Protein AF-A0A2D7DUZ9-F1 (afdb_monomer)

Secondary structure (DSSP, 8-state):
-HHHHTTTS-TT---TT-EEE-SGGGGSTTHHHHHHHHH-S-EEE--T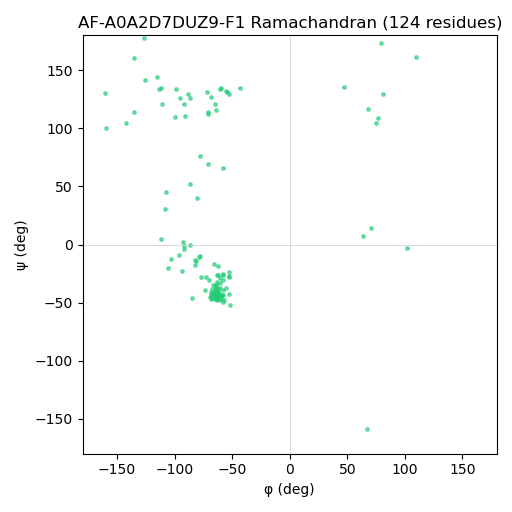TTTS-S---TTT--GGGHHHHHHHHHHHHHHHHHHHHHHHHHTT-SS--------------HHHHHHHHHHHHHHHT-

Foldseek 3Di:
DVLQVQCDPDVVRDPPVWAEDAAPVSPPPCPQVVCCVVRVTHYDYDFCCPVPPDDDDVVNRHSNCNVVSVVVVVVVVVVVVVVVVVVVVVVVPPDDDDDDDDDDDDCPDPVNVVVVVVVVVVVVSD

Solvent-accessible surface area (backbone atoms only — not comparable to full-atom values): 7822 Å² total; per-residue (Å²): 111,67,76,60,56,54,50,76,85,42,89,91,44,57,68,85,83,45,47,73,37,53,32,65,76,48,69,44,86,63,45,56,58,52,49,26,69,74,51,74,40,61,57,46,80,44,46,56,42,82,83,47,89,69,94,69,56,76,82,65,53,32,24,58,44,32,64,62,53,50,53,52,52,54,50,52,53,51,51,51,53,52,52,51,54,52,56,59,47,65,76,61,69,85,70,86,82,86,88,85,91,82,79,89,76,79,83,72,51,73,63,58,61,49,50,51,53,49,50,53,49,57,65,73,68,110

Structure (mmCIF, N/CA/C/O backbone):
data_AF-A0A2D7DUZ9-F1
#
_entry.id   AF-A0A2D7DUZ9-F1
#
loop_
_atom_site.group_PDB
_atom_site.id
_atom_site.type_symbol
_atom_site.label_atom_id
_atom_site.label_alt_id
_atom_site.label_comp_id
_atom_site.label_asym_id
_atom_site.label_entity_id
_atom_site.label_seq_id
_atom_site.pdbx_PDB_ins_code
_atom_site.Cartn_x
_atom_site.Cartn_y
_atom_site.Cartn_z
_atom_site.occupancy
_atom_site.B_iso_or_equiv
_atom_site.auth_seq_id
_atom_site.auth_comp_id
_atom_site.auth_asym_id
_atom_site.auth_atom_id
_atom_site.pdbx_PDB_model_num
ATOM 1 N N . SER A 1 1 ? 14.382 -14.910 -2.226 1.00 56.69 1 SER A N 1
ATOM 2 C CA . SER A 1 1 ? 13.499 -13.728 -2.312 1.00 56.69 1 SER A CA 1
ATOM 3 C C . SER A 1 1 ? 12.085 -14.197 -2.048 1.00 56.69 1 SER A C 1
ATOM 5 O O . SER A 1 1 ? 11.479 -14.801 -2.921 1.00 56.69 1 SER A O 1
ATOM 7 N N . GLU A 1 2 ? 11.590 -14.000 -0.832 1.00 64.06 2 GLU A N 1
ATOM 8 C CA . GLU A 1 2 ? 10.336 -14.590 -0.338 1.00 64.06 2 GLU A CA 1
ATOM 9 C C . GLU A 1 2 ? 9.115 -14.278 -1.223 1.00 64.06 2 GLU A C 1
ATOM 11 O O . GLU A 1 2 ? 8.308 -15.154 -1.521 1.00 64.06 2 GLU A O 1
ATOM 16 N N . ILE A 1 3 ? 9.066 -13.061 -1.768 1.00 64.69 3 ILE A N 1
ATOM 17 C CA . ILE A 1 3 ? 8.036 -12.598 -2.709 1.00 64.69 3 ILE A CA 1
ATOM 18 C C . ILE A 1 3 ? 8.004 -13.435 -4.004 1.00 64.69 3 ILE A C 1
ATOM 20 O O . ILE A 1 3 ? 6.931 -13.666 -4.547 1.00 64.69 3 ILE A O 1
ATOM 24 N N . LYS A 1 4 ? 9.156 -13.938 -4.477 1.00 60.69 4 LYS A N 1
ATOM 25 C CA . LYS A 1 4 ? 9.237 -14.824 -5.657 1.00 60.69 4 LYS A CA 1
ATOM 26 C C . LYS A 1 4 ? 8.805 -16.257 -5.353 1.00 60.69 4 LYS A C 1
ATOM 28 O O . LYS A 1 4 ? 8.350 -16.961 -6.245 1.00 60.69 4 LYS A O 1
ATOM 33 N N . ASN A 1 5 ? 8.973 -16.689 -4.104 1.00 57.59 5 ASN A N 1
ATOM 34 C CA . ASN A 1 5 ? 8.618 -18.038 -3.662 1.00 57.59 5 ASN A CA 1
ATOM 35 C C . ASN A 1 5 ? 7.112 -18.160 -3.367 1.00 57.59 5 ASN A C 1
ATOM 37 O O . ASN A 1 5 ? 6.577 -19.264 -3.239 1.00 57.59 5 ASN A O 1
ATOM 41 N N . TYR A 1 6 ? 6.411 -17.029 -3.259 1.00 62.00 6 TYR A N 1
ATOM 42 C CA . TYR A 1 6 ? 4.976 -16.991 -3.028 1.00 62.00 6 TYR A CA 1
ATOM 43 C C . TYR A 1 6 ? 4.230 -17.450 -4.295 1.00 62.00 6 TYR A C 1
ATOM 45 O O . TYR A 1 6 ? 4.263 -16.793 -5.329 1.00 62.00 6 TYR A O 1
ATOM 53 N 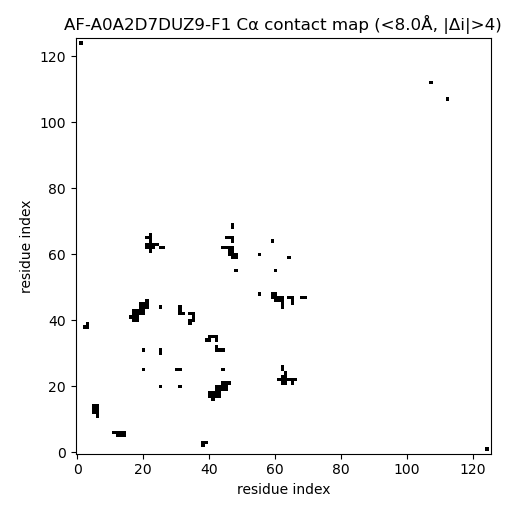N . GLY A 1 7 ? 3.574 -18.612 -4.226 1.00 53.44 7 GLY A N 1
ATOM 54 C CA . GLY A 1 7 ? 2.781 -19.182 -5.323 1.00 53.44 7 GLY A CA 1
ATOM 55 C C . GLY A 1 7 ? 3.442 -20.317 -6.114 1.00 53.44 7 GLY A C 1
ATOM 56 O O . GLY A 1 7 ? 2.763 -20.892 -6.963 1.00 53.44 7 GLY A O 1
ATOM 57 N N . H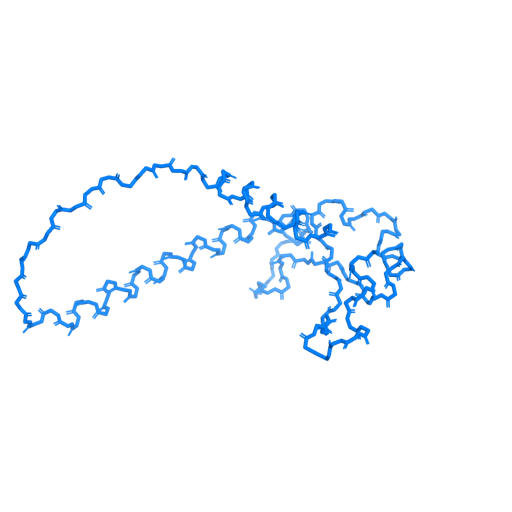IS A 1 8 ? 4.701 -20.680 -5.823 1.00 54.19 8 HIS A N 1
ATOM 58 C CA . HIS A 1 8 ? 5.395 -21.771 -6.527 1.00 54.19 8 HIS A CA 1
ATOM 59 C C . HIS A 1 8 ? 5.096 -23.160 -5.931 1.00 54.19 8 HIS A C 1
ATOM 61 O O . HIS A 1 8 ? 4.717 -24.064 -6.667 1.00 54.19 8 HIS A O 1
ATOM 67 N N . ASP A 1 9 ? 5.139 -23.309 -4.600 1.00 56.22 9 ASP A N 1
ATOM 68 C CA . ASP A 1 9 ? 5.028 -24.636 -3.967 1.00 56.22 9 ASP A CA 1
ATOM 69 C C . ASP A 1 9 ? 3.672 -24.913 -3.299 1.00 56.22 9 ASP A C 1
ATOM 71 O O . ASP A 1 9 ? 3.354 -26.063 -2.998 1.00 56.22 9 ASP A O 1
ATOM 75 N N . HIS A 1 10 ? 2.875 -23.887 -2.967 1.00 54.34 10 HIS A N 1
ATOM 76 C CA . HIS A 1 10 ? 1.662 -24.032 -2.142 1.00 54.34 10 HIS A CA 1
ATOM 77 C C . HIS A 1 10 ? 0.475 -23.241 -2.734 1.00 54.34 10 HIS A C 1
ATOM 79 O O . HIS A 1 10 ? 0.484 -22.009 -2.687 1.00 54.34 10 HIS A O 1
ATOM 85 N N . PRO A 1 11 ? -0.608 -23.901 -3.199 1.00 51.72 11 PRO A N 1
ATOM 86 C CA . PRO A 1 11 ? -1.776 -23.242 -3.806 1.00 51.72 11 PRO A CA 1
ATOM 87 C C . PRO A 1 11 ? -2.480 -22.220 -2.900 1.00 51.72 11 PRO A C 1
ATOM 89 O O . PRO A 1 11 ? -3.126 -21.302 -3.396 1.00 51.72 11 PRO A O 1
ATOM 92 N N . LYS A 1 12 ? -2.349 -22.371 -1.572 1.00 53.19 12 LYS A N 1
ATOM 93 C CA . LYS A 1 12 ? -2.907 -21.465 -0.550 1.00 53.19 12 LYS A CA 1
ATOM 94 C C . LYS A 1 12 ? -2.106 -20.166 -0.364 1.00 53.19 12 LYS A C 1
ATOM 96 O O . LYS A 1 12 ? -2.583 -19.269 0.318 1.00 53.19 12 LYS A O 1
ATOM 101 N N . LYS A 1 13 ? -0.915 -20.057 -0.962 1.00 55.47 13 LYS A N 1
ATOM 102 C CA . LYS A 1 13 ? -0.052 -18.865 -0.953 1.00 55.47 13 LYS A CA 1
ATOM 103 C C . LYS A 1 13 ? -0.066 -18.183 -2.327 1.00 55.47 13 LYS A C 1
ATOM 105 O O . LYS A 1 13 ? 0.981 -17.878 -2.880 1.00 55.47 13 LYS A O 1
ATOM 110 N N . LYS A 1 14 ? -1.240 -18.007 -2.941 1.00 56.97 14 LYS A N 1
ATOM 111 C CA . LYS A 1 14 ? -1.364 -17.233 -4.187 1.00 56.97 14 LYS A CA 1
ATOM 112 C C . LYS A 1 14 ? -1.669 -15.775 -3.850 1.00 56.97 14 LYS A C 1
ATOM 114 O O . LYS A 1 14 ? -2.698 -15.489 -3.246 1.00 56.97 14 LYS A O 1
ATOM 119 N N . LEU A 1 15 ? -0.806 -14.855 -4.278 1.00 65.00 15 LEU A N 1
ATOM 120 C CA . LEU A 1 15 ? -1.100 -13.418 -4.308 1.00 65.00 15 LEU A CA 1
ATOM 121 C C . LEU A 1 15 ? -1.992 -13.123 -5.519 1.00 65.00 15 LEU A C 1
ATOM 123 O O . LEU A 1 15 ? -1.536 -12.622 -6.540 1.00 65.00 15 LEU A O 1
ATOM 127 N N . ILE A 1 16 ? -3.277 -13.471 -5.411 1.00 69.56 16 ILE A N 1
ATOM 128 C CA . ILE A 1 16 ? -4.252 -13.329 -6.509 1.00 69.56 16 ILE A CA 1
ATOM 129 C C . ILE A 1 16 ? -4.395 -11.858 -6.941 1.00 69.56 16 ILE A C 1
ATOM 131 O O . ILE A 1 16 ? -4.675 -11.575 -8.099 1.00 69.56 16 ILE A O 1
ATOM 135 N N . ALA A 1 17 ? -4.171 -10.920 -6.017 1.00 76.62 17 ALA A N 1
ATOM 136 C CA . ALA A 1 17 ? -4.324 -9.486 -6.248 1.00 76.62 17 ALA A CA 1
ATOM 137 C C . ALA A 1 17 ? -3.041 -8.764 -6.714 1.00 76.62 17 ALA A C 1
ATOM 139 O O . ALA A 1 17 ? -3.099 -7.547 -6.912 1.00 76.62 17 ALA A O 1
ATOM 140 N N . GLY A 1 18 ? -1.905 -9.461 -6.855 1.00 86.88 18 GLY A N 1
ATOM 141 C CA . GLY A 1 18 ? -0.613 -8.847 -7.188 1.00 86.88 18 GLY A CA 1
ATOM 142 C C . GLY A 1 18 ? -0.045 -7.939 -6.085 1.00 86.88 18 GLY A C 1
ATOM 143 O O . GLY A 1 18 ? -0.407 -8.056 -4.912 1.00 86.88 18 GLY A O 1
ATOM 144 N N . ILE A 1 19 ? 0.859 -7.030 -6.463 1.00 90.88 19 ILE A N 1
ATOM 145 C CA . ILE A 1 19 ? 1.485 -6.037 -5.574 1.00 90.88 19 ILE A CA 1
ATOM 146 C C . ILE A 1 19 ? 0.768 -4.687 -5.716 1.00 90.88 19 ILE A C 1
ATOM 148 O O . ILE A 1 19 ? 0.551 -4.190 -6.823 1.00 90.88 19 ILE A O 1
ATOM 152 N N . VAL A 1 20 ? 0.452 -4.042 -4.591 1.00 92.31 20 VAL A N 1
ATOM 153 C CA . VAL A 1 20 ? -0.058 -2.662 -4.561 1.00 92.31 20 VAL A CA 1
ATOM 154 C C . VAL A 1 20 ? 0.992 -1.748 -3.943 1.00 92.31 20 VAL A C 1
ATOM 156 O O . VAL A 1 20 ? 1.390 -1.942 -2.797 1.00 92.31 20 VAL A O 1
ATOM 159 N N . LEU A 1 21 ? 1.439 -0.743 -4.695 1.00 93.94 21 LEU A N 1
ATOM 160 C CA . LEU A 1 21 ? 2.383 0.271 -4.231 1.00 93.94 21 LEU A CA 1
ATOM 161 C C . LEU A 1 21 ? 1.625 1.511 -3.748 1.00 93.94 21 LEU A C 1
ATOM 163 O O . LEU A 1 21 ? 0.849 2.092 -4.503 1.00 93.94 21 LEU A O 1
ATOM 167 N N . THR A 1 22 ? 1.880 1.947 -2.516 1.00 94.06 22 THR A N 1
ATOM 168 C CA . THR A 1 22 ? 1.282 3.152 -1.911 1.00 94.06 22 THR A CA 1
ATOM 169 C C . THR A 1 22 ? 2.362 4.095 -1.366 1.00 94.06 22 THR A C 1
ATOM 171 O O . THR A 1 22 ? 3.554 3.787 -1.393 1.00 94.06 22 THR A O 1
ATOM 174 N N . GLY A 1 23 ? 1.971 5.255 -0.833 1.00 93.38 23 GLY A N 1
ATOM 175 C CA . GLY A 1 23 ? 2.893 6.253 -0.277 1.00 93.38 23 GLY A CA 1
ATOM 176 C C . GLY A 1 23 ? 3.567 7.117 -1.348 1.00 93.38 23 GLY A C 1
ATOM 177 O O . GLY A 1 23 ? 3.425 6.871 -2.543 1.00 93.38 23 GLY A O 1
ATOM 178 N N . GLY A 1 24 ? 4.325 8.138 -0.937 1.00 93.69 24 GLY A N 1
ATOM 179 C CA . GLY A 1 24 ? 4.995 9.052 -1.879 1.00 93.69 24 GLY A CA 1
ATOM 180 C C . GLY A 1 24 ? 6.050 8.360 -2.753 1.00 93.69 24 GLY A C 1
ATOM 181 O O . GLY A 1 24 ? 6.168 8.653 -3.938 1.00 93.69 24 GLY A O 1
ATOM 182 N N . GLY A 1 25 ? 6.753 7.360 -2.206 1.00 94.94 25 GLY A N 1
ATOM 183 C CA . GLY A 1 25 ? 7.752 6.582 -2.948 1.00 94.94 25 GLY A CA 1
ATOM 184 C C . G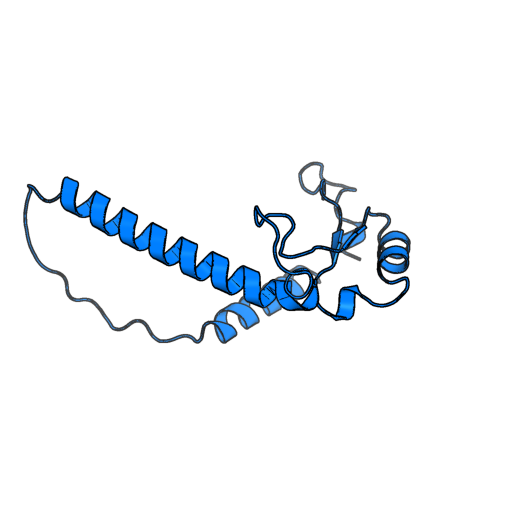LY A 1 25 ? 7.175 5.798 -4.130 1.00 94.94 25 GLY A C 1
ATOM 185 O O . GLY A 1 25 ? 7.873 5.595 -5.119 1.00 94.94 25 GLY A O 1
ATOM 186 N N . SER A 1 26 ? 5.887 5.431 -4.082 1.00 95.25 26 SER A N 1
ATOM 187 C CA . SER A 1 26 ? 5.212 4.726 -5.183 1.00 95.25 26 SER A CA 1
ATOM 188 C C . SER A 1 26 ? 5.143 5.534 -6.486 1.00 95.25 26 SER A C 1
ATOM 190 O O . SER A 1 26 ? 4.965 4.957 -7.556 1.00 95.25 26 SER A O 1
ATOM 192 N N . GLN A 1 27 ? 5.325 6.857 -6.412 1.00 91.81 27 GLN A N 1
ATOM 193 C CA . GLN A 1 27 ? 5.242 7.774 -7.552 1.00 91.81 27 GLN A CA 1
ATOM 194 C C . GLN A 1 27 ? 6.566 7.925 -8.316 1.00 91.81 27 GLN A C 1
ATO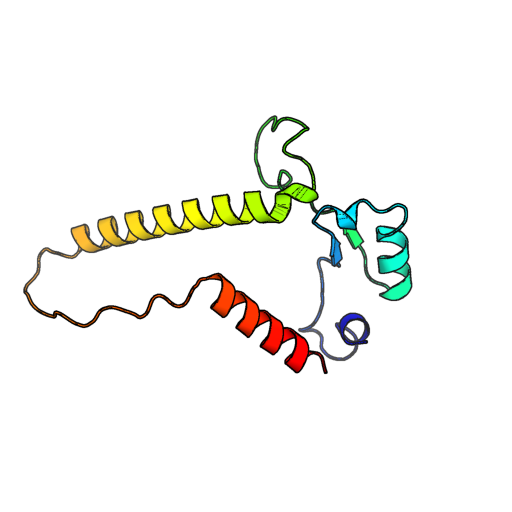M 196 O O . GLN A 1 27 ? 6.630 8.664 -9.302 1.00 91.81 27 GLN A O 1
ATOM 201 N N . LEU A 1 28 ? 7.636 7.244 -7.887 1.00 95.69 28 LEU A N 1
ATOM 202 C CA . LEU A 1 28 ? 8.901 7.243 -8.616 1.00 95.69 28 LEU A CA 1
ATOM 203 C C . LEU A 1 28 ? 8.710 6.689 -10.034 1.00 95.69 28 LEU A C 1
ATOM 205 O O . LEU A 1 28 ? 8.075 5.652 -10.251 1.00 95.69 28 LEU A O 1
ATOM 209 N N . ARG A 1 29 ? 9.303 7.379 -11.015 1.00 95.31 29 ARG A N 1
ATOM 210 C CA . ARG A 1 29 ? 9.248 6.972 -12.424 1.00 95.31 29 ARG A CA 1
ATOM 211 C C . ARG A 1 29 ? 9.757 5.540 -12.569 1.00 95.31 29 ARG A C 1
ATOM 213 O O . ARG A 1 29 ? 10.815 5.205 -12.048 1.00 95.31 29 ARG A O 1
ATOM 220 N N . HIS A 1 30 ? 9.001 4.723 -13.296 1.00 95.69 30 HIS A N 1
ATOM 221 C CA . HIS A 1 30 ? 9.320 3.320 -13.584 1.00 95.69 30 HIS A CA 1
ATOM 222 C C . HIS A 1 30 ? 9.382 2.378 -12.370 1.00 95.69 30 HIS A C 1
ATOM 224 O O . HIS A 1 30 ? 9.707 1.207 -12.550 1.00 95.69 30 HIS A O 1
ATOM 230 N N . LEU A 1 31 ? 9.007 2.808 -11.157 1.00 96.25 31 LEU A N 1
ATOM 231 C CA . LEU A 1 31 ? 9.028 1.918 -9.992 1.00 96.25 31 LEU A CA 1
ATOM 232 C C . LEU A 1 31 ? 8.091 0.717 -10.168 1.00 96.25 31 LEU A C 1
ATOM 234 O O . LEU A 1 31 ? 8.491 -0.407 -9.888 1.00 96.25 31 LEU A O 1
ATOM 238 N N . LYS A 1 32 ? 6.885 0.935 -10.709 1.00 94.50 32 LYS A N 1
ATOM 239 C CA . LYS A 1 32 ? 5.965 -0.153 -11.071 1.00 94.50 32 LYS A CA 1
ATOM 240 C C . LYS A 1 32 ? 6.659 -1.194 -11.963 1.00 94.50 32 LYS A C 1
ATOM 242 O O . LYS A 1 32 ? 6.651 -2.371 -11.638 1.00 94.50 32 LYS A O 1
ATOM 247 N N . GLN A 1 33 ? 7.294 -0.742 -13.044 1.00 94.56 33 GLN A N 1
ATOM 248 C CA . GLN A 1 33 ? 7.950 -1.618 -14.021 1.00 94.56 33 GLN A CA 1
ATOM 249 C C . GLN A 1 33 ? 9.113 -2.390 -13.399 1.00 94.56 33 GLN A C 1
ATOM 251 O O . GLN A 1 33 ? 9.290 -3.570 -13.677 1.00 94.56 33 GLN A O 1
ATOM 256 N N . LEU A 1 34 ? 9.892 -1.736 -12.534 1.00 96.00 34 LEU A N 1
ATOM 257 C CA . LEU A 1 34 ? 10.978 -2.382 -11.808 1.00 96.00 34 LEU A CA 1
ATOM 258 C C . LEU A 1 34 ? 10.452 -3.478 -10.876 1.00 96.00 34 LEU A C 1
ATOM 260 O O . LEU A 1 34 ? 11.024 -4.563 -10.826 1.00 96.00 34 LEU A O 1
ATOM 264 N N . VAL A 1 35 ? 9.368 -3.208 -10.148 1.00 93.12 35 VAL A N 1
ATOM 265 C CA . VAL A 1 35 ? 8.755 -4.184 -9.241 1.00 93.12 35 VAL A CA 1
ATOM 266 C C . VAL A 1 35 ? 8.185 -5.368 -10.025 1.00 93.12 35 VAL A C 1
ATOM 268 O O . VAL A 1 35 ? 8.466 -6.508 -9.656 1.00 93.12 35 VAL A O 1
ATOM 271 N N . GLU A 1 36 ? 7.483 -5.127 -11.135 1.00 92.31 36 GLU A N 1
ATOM 272 C CA . GLU A 1 36 ? 6.993 -6.186 -12.034 1.00 92.31 36 GLU A CA 1
ATOM 273 C C . GLU A 1 36 ? 8.152 -7.017 -12.594 1.00 92.31 36 GLU A C 1
ATOM 275 O O . GLU A 1 36 ? 8.122 -8.243 -12.527 1.00 92.31 36 GLU A O 1
ATOM 280 N N . TYR A 1 37 ? 9.218 -6.367 -13.065 1.00 92.88 37 TYR A N 1
ATOM 281 C CA . TYR A 1 37 ? 10.401 -7.039 -13.602 1.00 92.88 37 TYR A CA 1
ATOM 282 C C . TYR A 1 37 ? 11.123 -7.892 -12.553 1.00 92.88 37 TYR A C 1
ATOM 284 O O . TYR A 1 37 ? 11.495 -9.036 -12.818 1.00 92.88 37 TYR A O 1
ATOM 292 N N . ILE A 1 38 ? 11.330 -7.350 -11.350 1.00 87.94 38 ILE A N 1
ATOM 293 C CA . ILE A 1 38 ? 12.037 -8.065 -10.288 1.00 87.94 38 ILE A CA 1
ATOM 294 C C . ILE A 1 38 ? 11.196 -9.230 -9.791 1.00 87.94 38 ILE A C 1
ATOM 296 O O . ILE A 1 38 ? 11.760 -10.298 -9.575 1.00 87.94 38 ILE A O 1
ATOM 300 N N . THR A 1 39 ? 9.899 -9.035 -9.558 1.00 85.50 39 THR A N 1
ATOM 301 C CA . THR A 1 39 ? 9.056 -10.008 -8.845 1.00 85.50 39 THR A CA 1
ATOM 302 C C . THR A 1 39 ? 8.325 -10.980 -9.765 1.00 85.50 39 THR A C 1
ATOM 304 O O . THR A 1 39 ? 7.976 -12.065 -9.312 1.00 85.50 39 THR A O 1
ATOM 307 N N . GLY A 1 40 ? 8.123 -10.626 -11.037 1.00 85.12 40 GLY A N 1
ATOM 308 C CA . GLY A 1 40 ? 7.300 -11.391 -11.974 1.00 85.12 40 GLY A CA 1
ATOM 309 C C . GLY A 1 40 ? 5.800 -11.331 -11.670 1.00 85.12 40 GLY A C 1
ATOM 310 O O . GLY A 1 40 ? 5.053 -12.151 -12.195 1.00 85.12 40 GLY A O 1
ATOM 311 N N . MET A 1 41 ? 5.360 -10.406 -10.810 1.00 85.44 41 MET A N 1
ATOM 312 C CA . MET A 1 41 ? 3.963 -10.264 -10.393 1.00 85.44 41 MET A CA 1
ATOM 313 C C . MET A 1 41 ? 3.366 -8.936 -10.851 1.00 85.44 41 MET A C 1
ATOM 315 O O . MET A 1 41 ? 4.030 -7.898 -10.799 1.00 85.44 41 MET A O 1
ATOM 319 N N . ASP A 1 42 ? 2.083 -8.969 -11.217 1.00 88.56 42 ASP A N 1
ATOM 320 C CA . ASP A 1 42 ? 1.312 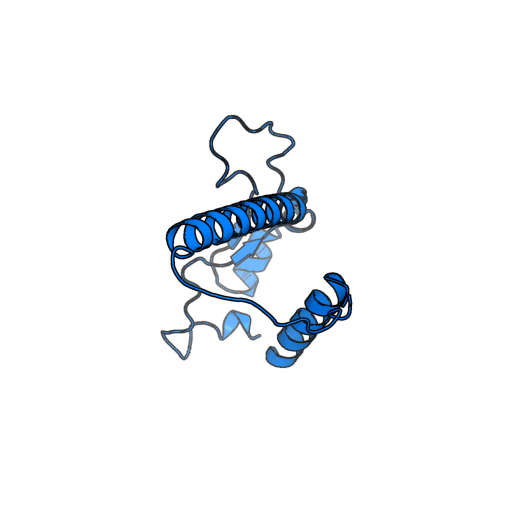-7.780 -11.581 1.00 88.56 42 ASP A CA 1
ATOM 321 C C . ASP A 1 42 ? 1.364 -6.737 -10.466 1.00 88.56 42 ASP A C 1
ATOM 323 O O . ASP A 1 42 ? 1.125 -7.040 -9.291 1.00 88.56 42 ASP A O 1
ATOM 327 N N . THR A 1 43 ? 1.668 -5.492 -10.832 1.00 92.06 43 THR A N 1
ATOM 328 C CA . THR A 1 43 ? 1.797 -4.397 -9.869 1.00 92.06 43 THR A CA 1
ATOM 329 C C . THR A 1 43 ? 0.907 -3.216 -10.246 1.00 92.06 43 THR A C 1
ATOM 331 O O . THR A 1 43 ? 0.778 -2.832 -11.413 1.00 92.06 43 THR A O 1
ATOM 334 N N . ARG A 1 44 ? 0.304 -2.567 -9.246 1.00 91.69 44 ARG A N 1
ATOM 335 C CA . ARG A 1 44 ? -0.461 -1.324 -9.433 1.00 91.69 44 ARG A CA 1
ATOM 336 C C . ARG A 1 44 ? -0.142 -0.280 -8.372 1.00 91.69 44 ARG A C 1
ATOM 338 O O . ARG A 1 44 ? 0.365 -0.606 -7.304 1.00 91.69 44 ARG A O 1
ATOM 345 N N . ILE A 1 45 ? -0.457 0.975 -8.675 1.00 92.06 45 ILE A N 1
ATOM 346 C CA . ILE A 1 45 ? -0.416 2.065 -7.699 1.00 92.06 45 ILE A CA 1
ATOM 347 C C . ILE A 1 45 ? -1.762 2.100 -6.975 1.00 92.06 45 ILE A C 1
ATOM 349 O O . ILE A 1 45 ? -2.801 2.136 -7.629 1.00 92.06 45 ILE A O 1
ATOM 353 N N . GLY A 1 46 ? -1.735 2.053 -5.645 1.00 90.25 46 GLY A N 1
ATOM 354 C CA . GLY A 1 46 ? -2.922 2.158 -4.803 1.00 90.25 46 GLY A CA 1
ATOM 355 C C . GLY A 1 46 ? -3.237 3.613 -4.479 1.00 90.25 46 GLY A C 1
ATOM 356 O O . GLY A 1 46 ? -2.364 4.355 -4.019 1.00 90.25 46 GLY A O 1
ATOM 357 N N . TYR A 1 47 ? -4.491 4.003 -4.695 1.00 89.56 47 TYR A N 1
ATOM 358 C CA . TYR A 1 47 ? -4.992 5.338 -4.392 1.00 89.56 47 TYR A CA 1
ATOM 359 C C . TYR A 1 47 ? -6.035 5.263 -3.270 1.00 89.56 47 TYR A C 1
ATOM 361 O O . TYR A 1 47 ? -6.933 4.422 -3.329 1.00 89.56 47 TYR A O 1
ATOM 369 N N . PRO A 1 48 ? -5.961 6.131 -2.244 1.00 87.00 48 PRO A N 1
ATOM 370 C CA . PRO A 1 48 ? -6.846 6.042 -1.080 1.00 87.00 48 PRO A CA 1
ATOM 371 C C . PRO A 1 48 ? -8.324 6.300 -1.392 1.00 87.00 48 PRO A C 1
ATOM 373 O O . PRO A 1 48 ? -9.181 5.956 -0.587 1.00 87.00 48 PRO A O 1
ATOM 376 N N . ASN A 1 49 ? -8.630 6.898 -2.542 1.00 78.56 49 ASN A N 1
ATOM 377 C CA . ASN A 1 49 ? -9.984 7.213 -2.980 1.00 78.56 49 ASN A CA 1
ATOM 378 C C . ASN A 1 49 ? -10.639 6.124 -3.840 1.00 78.56 49 ASN A C 1
ATOM 380 O O . ASN A 1 49 ? -11.811 6.256 -4.161 1.00 78.56 49 ASN A O 1
ATOM 384 N N . GLU A 1 50 ? -9.938 5.038 -4.182 1.00 71.94 50 GLU A N 1
ATOM 385 C CA . GLU A 1 50 ? -10.509 3.933 -4.976 1.00 71.94 50 GLU A CA 1
ATOM 386 C C . GLU A 1 50 ? -11.749 3.307 -4.301 1.00 71.94 50 GLU A C 1
ATOM 388 O O . GLU A 1 50 ? -12.632 2.791 -4.975 1.00 71.94 50 GLU A O 1
ATOM 393 N N . HIS A 1 51 ? -11.839 3.412 -2.969 1.00 61.97 51 HIS A N 1
ATOM 394 C CA . HIS A 1 51 ? -12.956 2.915 -2.157 1.00 61.97 51 HIS A CA 1
ATOM 395 C C . HIS A 1 51 ? -13.796 4.040 -1.521 1.00 61.97 51 HIS A C 1
ATOM 397 O O . HIS A 1 51 ? -14.699 3.760 -0.732 1.00 61.97 51 HIS A O 1
ATOM 403 N N . LEU A 1 52 ? -13.511 5.309 -1.837 1.00 60.47 52 LEU A N 1
ATOM 404 C CA . LEU A 1 52 ? -14.263 6.464 -1.343 1.00 60.47 52 LEU A CA 1
ATOM 405 C C . LEU A 1 52 ? -15.240 6.900 -2.442 1.00 60.47 52 LEU A C 1
ATOM 407 O O . LEU A 1 52 ? -14.828 7.382 -3.491 1.00 60.47 52 LEU A O 1
ATOM 411 N N . ALA A 1 53 ? -16.541 6.693 -2.237 1.00 57.31 53 ALA A N 1
ATOM 412 C CA . ALA A 1 53 ? -17.557 7.088 -3.209 1.00 57.31 53 ALA A CA 1
ATOM 413 C C . ALA A 1 53 ? -17.725 8.620 -3.252 1.00 57.31 53 ALA A C 1
ATOM 415 O O . ALA A 1 53 ? -17.925 9.251 -2.215 1.00 57.31 53 ALA A O 1
ATOM 416 N N . GLY A 1 54 ? -17.714 9.197 -4.458 1.00 50.31 54 GLY A N 1
ATOM 417 C CA . GLY A 1 54 ? -17.990 10.617 -4.716 1.00 50.31 54 GLY A CA 1
ATOM 418 C C . GLY A 1 54 ? -16.754 11.408 -5.144 1.00 50.31 54 GLY A C 1
ATOM 419 O O . GLY A 1 54 ? -15.639 10.939 -4.954 1.00 50.31 54 GLY A O 1
ATOM 420 N N . ASP A 1 55 ? -16.969 12.581 -5.753 1.00 56.56 55 ASP A N 1
ATOM 421 C CA . ASP A 1 55 ? -15.971 13.523 -6.296 1.00 56.56 55 ASP A CA 1
ATOM 422 C C . ASP A 1 55 ? -14.962 14.012 -5.236 1.00 56.56 55 ASP A C 1
ATOM 424 O O . ASP A 1 55 ? -14.916 15.185 -4.858 1.00 56.56 55 ASP A O 1
ATOM 428 N N . THR A 1 56 ? -14.139 13.107 -4.715 1.00 56.00 56 THR A N 1
ATOM 429 C CA . THR A 1 56 ? -13.051 13.445 -3.810 1.00 56.00 56 THR A CA 1
ATOM 430 C C . THR A 1 56 ? -12.055 14.282 -4.587 1.00 56.00 56 THR A C 1
ATOM 432 O O . THR A 1 56 ? -11.516 13.841 -5.606 1.00 56.00 56 THR A O 1
ATOM 435 N N . ASP A 1 57 ? -11.837 15.494 -4.092 1.00 58.19 57 ASP A N 1
ATOM 436 C CA . ASP A 1 57 ? -10.887 16.457 -4.617 1.00 58.19 57 ASP A CA 1
ATOM 437 C C . ASP A 1 57 ? -9.555 15.772 -4.972 1.00 58.19 57 ASP A C 1
ATOM 439 O O . ASP A 1 57 ? -9.028 14.966 -4.190 1.00 58.19 57 ASP A O 1
ATOM 443 N N . LYS A 1 58 ? -9.001 16.094 -6.151 1.00 59.66 58 LYS A N 1
ATOM 444 C CA . LYS A 1 58 ? -7.791 15.464 -6.725 1.00 59.66 58 LYS A CA 1
ATOM 445 C C . LYS A 1 58 ? -6.610 15.479 -5.751 1.00 59.66 58 LYS A C 1
ATOM 447 O O . LYS A 1 58 ? -5.716 14.644 -5.855 1.00 59.66 58 LYS A O 1
ATOM 452 N N . MET A 1 59 ? -6.616 16.413 -4.800 1.00 58.75 59 MET A N 1
ATOM 453 C CA . MET A 1 59 ? -5.605 16.536 -3.756 1.00 58.75 59 MET A CA 1
ATOM 454 C C . MET A 1 59 ? -5.608 15.358 -2.768 1.00 58.75 59 MET A C 1
ATOM 456 O O . MET A 1 59 ? -4.544 14.928 -2.334 1.00 58.75 59 MET A O 1
ATOM 460 N N . THR A 1 60 ? -6.771 14.790 -2.445 1.00 61.19 60 THR A N 1
ATOM 461 C CA . THR A 1 60 ? -6.882 13.629 -1.537 1.00 61.19 60 THR A CA 1
ATOM 462 C C . THR A 1 60 ? -6.623 12.296 -2.241 1.00 61.19 60 THR A C 1
ATOM 464 O O . THR A 1 60 ? -6.253 11.314 -1.602 1.00 61.19 60 THR A O 1
ATOM 467 N N . ALA A 1 61 ? -6.701 12.284 -3.572 1.00 72.94 61 ALA A N 1
ATOM 468 C CA . ALA A 1 61 ? -6.447 11.144 -4.447 1.00 72.94 61 ALA A CA 1
ATOM 469 C C . ALA A 1 61 ? -4.945 10.904 -4.718 1.00 72.94 61 ALA A C 1
ATOM 471 O O . ALA A 1 61 ? -4.549 10.602 -5.843 1.00 72.94 61 ALA A O 1
ATOM 472 N N . 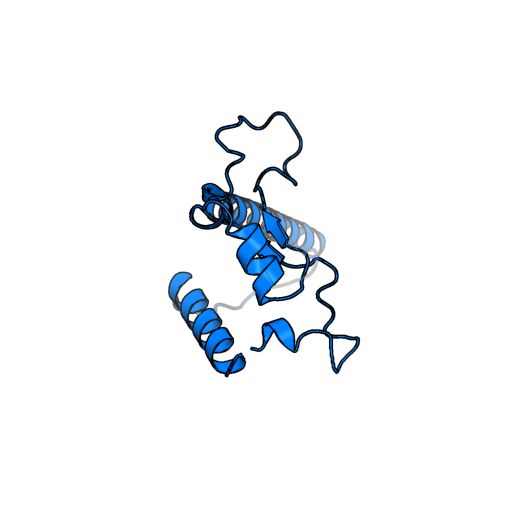SER A 1 62 ? -4.082 11.057 -3.708 1.00 87.56 62 SER A N 1
ATOM 473 C CA . SER A 1 62 ? -2.644 10.781 -3.834 1.00 87.56 62 SER A CA 1
ATOM 474 C C . SER A 1 62 ? -2.242 9.558 -3.007 1.00 87.56 62 SER A C 1
ATOM 476 O O . SER A 1 62 ? -2.578 9.496 -1.820 1.00 87.56 62 SER A O 1
ATOM 478 N N . PRO A 1 63 ? -1.437 8.626 -3.560 1.00 91.00 63 PRO A N 1
ATOM 479 C CA . PRO A 1 63 ? -0.871 7.505 -2.814 1.00 91.00 63 PRO A CA 1
ATOM 480 C C . PRO A 1 63 ? -0.134 7.941 -1.543 1.00 91.00 63 PRO A C 1
ATOM 482 O O . PRO A 1 63 ? -0.104 7.187 -0.569 1.00 91.00 63 PRO A O 1
ATOM 485 N N . GLN A 1 64 ? 0.411 9.164 -1.509 1.00 91.44 64 GLN A N 1
ATOM 486 C CA . GLN A 1 64 ? 1.078 9.742 -0.339 1.00 91.44 64 GLN A CA 1
ATOM 487 C C . GLN A 1 64 ? 0.180 9.805 0.907 1.00 91.44 64 GLN A C 1
ATOM 489 O O . GLN A 1 64 ? 0.684 9.668 2.020 1.00 91.44 64 GLN A O 1
ATOM 494 N N . TYR A 1 65 ? -1.136 9.952 0.737 1.00 91.12 65 TYR A N 1
ATOM 495 C CA . TYR A 1 65 ? -2.088 10.064 1.847 1.00 91.12 65 TYR A CA 1
ATOM 496 C C . TYR A 1 65 ? -2.697 8.726 2.285 1.00 91.12 65 TYR A C 1
ATOM 498 O O . TYR A 1 65 ? -3.498 8.708 3.218 1.00 91.12 65 TYR A O 1
ATOM 506 N N . SER A 1 66 ? -2.288 7.603 1.681 1.00 91.25 66 SER A N 1
ATOM 507 C CA . SER A 1 66 ? -2.871 6.275 1.946 1.00 91.25 66 SER A CA 1
ATOM 508 C C . SER A 1 66 ? -2.889 5.906 3.430 1.00 91.25 66 SER A C 1
ATOM 510 O O . SER A 1 66 ? -3.901 5.432 3.939 1.00 91.25 66 SER A O 1
ATOM 512 N N . THR A 1 67 ? -1.801 6.185 4.153 1.00 90.94 67 THR A N 1
ATOM 513 C CA . THR A 1 67 ? -1.715 5.891 5.589 1.00 90.94 67 THR A CA 1
ATOM 514 C C . THR A 1 67 ? -2.671 6.752 6.406 1.00 90.94 67 THR A C 1
ATOM 516 O O . THR A 1 67 ? -3.375 6.233 7.266 1.00 90.94 67 THR A O 1
ATOM 519 N N . ALA A 1 68 ? -2.717 8.062 6.146 1.00 91.25 68 ALA A N 1
ATOM 520 C CA . ALA A 1 68 ? -3.570 8.979 6.897 1.00 91.25 68 ALA A CA 1
ATOM 521 C C . ALA A 1 68 ? -5.054 8.648 6.691 1.00 91.25 68 ALA A C 1
ATOM 523 O O . ALA A 1 68 ? -5.793 8.537 7.667 1.00 91.25 68 ALA A O 1
ATOM 524 N N . VAL A 1 69 ? -5.463 8.407 5.441 1.00 88.94 69 VAL A N 1
ATOM 525 C CA . VAL A 1 69 ? -6.833 7.990 5.112 1.00 88.94 69 VAL A CA 1
ATOM 526 C C . VAL A 1 69 ? -7.175 6.667 5.800 1.00 88.94 69 VAL A C 1
ATOM 528 O O . VAL A 1 69 ? -8.195 6.587 6.479 1.00 88.94 69 VAL A O 1
ATOM 531 N N . GLY A 1 70 ? -6.294 5.663 5.727 1.00 88.56 70 GLY A N 1
ATOM 532 C CA . GLY A 1 70 ? -6.512 4.377 6.395 1.00 88.56 70 GLY A CA 1
ATOM 533 C C . GLY A 1 70 ? -6.635 4.489 7.920 1.00 88.56 70 GLY A C 1
ATOM 534 O O . GLY A 1 70 ? -7.470 3.818 8.524 1.00 88.56 70 GLY A O 1
ATOM 535 N N . LEU A 1 71 ? -5.856 5.370 8.557 1.00 91.56 71 LEU A N 1
ATOM 536 C CA . LEU A 1 71 ? -5.969 5.631 9.996 1.00 91.56 71 LEU A CA 1
ATOM 537 C C . LEU A 1 71 ? -7.320 6.255 10.365 1.00 91.56 71 LEU A C 1
ATOM 539 O O . LEU A 1 71 ? -7.915 5.844 11.362 1.00 91.56 71 LEU A O 1
ATOM 543 N N . VAL A 1 72 ? -7.804 7.213 9.569 1.00 89.81 72 VAL A N 1
ATOM 544 C CA . VAL A 1 72 ? -9.112 7.853 9.779 1.00 89.81 72 VAL A CA 1
ATOM 545 C C . VAL A 1 72 ? -10.245 6.841 9.603 1.00 89.81 72 VAL A C 1
ATOM 547 O O . VAL A 1 72 ? -11.100 6.745 10.482 1.00 89.81 72 VAL A O 1
ATOM 550 N N . MET A 1 73 ? -10.221 6.037 8.536 1.00 87.19 73 MET A N 1
ATOM 551 C CA . MET A 1 73 ? -11.219 4.980 8.307 1.00 87.19 73 MET A CA 1
ATOM 552 C C . MET A 1 73 ? -11.265 3.990 9.479 1.00 87.19 73 MET A C 1
ATOM 554 O O . MET A 1 73 ? -12.326 3.755 10.050 1.00 87.19 73 MET A O 1
ATOM 558 N N . ASN A 1 74 ? -10.104 3.506 9.928 1.00 87.88 74 ASN A N 1
ATOM 559 C CA . ASN A 1 74 ? -9.999 2.598 11.073 1.00 87.88 74 ASN A CA 1
ATOM 560 C C . ASN A 1 74 ? -10.483 3.228 12.394 1.00 87.88 74 ASN A C 1
ATOM 562 O O . ASN A 1 74 ? -10.992 2.523 13.264 1.00 87.88 74 ASN A O 1
ATOM 566 N N . ALA A 1 75 ? -10.320 4.540 12.585 1.00 89.12 75 ALA A N 1
ATOM 567 C CA . ALA A 1 75 ? -10.859 5.224 13.759 1.00 89.12 75 ALA A CA 1
ATOM 568 C C . ALA A 1 75 ? -12.397 5.275 13.729 1.00 89.12 75 ALA A C 1
ATOM 570 O O . ALA A 1 75 ? -13.031 4.980 14.744 1.00 89.12 75 ALA A O 1
ATOM 571 N N . ILE A 1 76 ? -12.983 5.585 12.567 1.00 88.62 76 ILE A N 1
ATOM 572 C CA . ILE A 1 76 ? -14.439 5.627 12.365 1.00 88.62 76 ILE A CA 1
ATOM 573 C C . ILE A 1 76 ? -15.055 4.238 12.575 1.00 88.62 76 ILE A C 1
ATOM 575 O O . ILE A 1 76 ? -16.011 4.109 13.339 1.00 88.62 76 ILE A O 1
ATOM 579 N N . GLU A 1 77 ? -14.478 3.193 11.976 1.00 87.56 77 GLU A N 1
ATOM 580 C CA . GLU A 1 77 ? -14.944 1.807 12.138 1.00 87.56 77 GLU A CA 1
ATOM 581 C C . GLU A 1 77 ? -14.931 1.367 13.608 1.00 87.56 77 GLU A C 1
ATOM 583 O O . GLU A 1 77 ? -15.896 0.789 14.106 1.00 87.56 77 GLU A O 1
ATOM 588 N N . LYS A 1 78 ? -13.862 1.688 14.350 1.00 86.88 78 LYS A N 1
ATOM 589 C CA . LYS A 1 78 ? -13.786 1.373 15.785 1.00 86.88 78 LYS A CA 1
ATOM 590 C C . LYS A 1 78 ? -14.850 2.093 16.599 1.00 86.88 78 LYS A C 1
ATOM 592 O O . LYS A 1 78 ? -15.400 1.490 17.517 1.00 86.88 78 LYS A O 1
ATOM 597 N N . GLN A 1 79 ? -15.134 3.353 16.283 1.00 87.56 79 GLN A N 1
ATOM 598 C CA . GLN A 1 79 ? -16.185 4.104 16.960 1.00 87.56 79 GLN A CA 1
ATOM 599 C C . GLN A 1 79 ? -17.565 3.490 16.680 1.00 87.56 79 GLN A C 1
ATOM 601 O O . GLN A 1 79 ? -18.356 3.329 17.606 1.00 87.56 79 GLN A O 1
ATOM 606 N N . GLN A 1 80 ? -17.844 3.096 15.434 1.00 83.88 80 GLN A N 1
ATOM 607 C CA . GLN A 1 80 ? -19.097 2.425 15.071 1.00 83.88 80 GLN A CA 1
ATOM 608 C C . GLN A 1 80 ? -19.260 1.081 15.788 1.00 83.88 80 GLN A C 1
ATOM 610 O O . GLN A 1 80 ? -20.327 0.817 16.340 1.00 83.88 80 GLN A O 1
ATOM 615 N N . ASN A 1 81 ? -18.201 0.270 15.847 1.00 83.00 81 ASN A N 1
ATOM 616 C CA . ASN A 1 81 ? -18.226 -1.011 16.555 1.00 83.00 81 ASN A CA 1
ATOM 617 C C . ASN A 1 81 ? -18.483 -0.825 18.056 1.00 83.00 81 ASN A C 1
ATOM 619 O O . ASN A 1 81 ? -19.292 -1.547 18.627 1.00 83.00 81 ASN A O 1
ATOM 623 N N . GLN A 1 82 ? -17.867 0.182 18.685 1.00 80.06 82 GLN A N 1
ATOM 624 C CA . GLN A 1 82 ? -18.137 0.511 20.088 1.00 80.06 82 GLN A CA 1
ATOM 625 C C . GLN A 1 82 ? -19.603 0.899 20.302 1.00 80.06 82 GLN A C 1
ATOM 627 O O . GLN A 1 82 ? -20.236 0.388 21.219 1.00 80.06 82 GLN A O 1
ATOM 632 N N . ILE A 1 83 ? -20.165 1.758 19.444 1.00 77.25 83 ILE A N 1
ATOM 633 C CA . ILE A 1 83 ? -21.579 2.162 19.529 1.00 77.25 83 ILE A CA 1
ATOM 634 C C . ILE A 1 83 ? -22.504 0.940 19.398 1.00 77.25 83 ILE A C 1
ATOM 636 O O . ILE A 1 83 ? -23.415 0.784 20.209 1.00 77.25 83 ILE A O 1
ATOM 640 N N . GLN A 1 84 ? -22.236 0.036 18.452 1.00 74.12 84 GLN A N 1
ATOM 641 C CA . GLN A 1 84 ? -23.010 -1.201 18.290 1.00 74.12 84 GLN A CA 1
ATOM 642 C C . GLN A 1 84 ? -22.884 -2.143 19.497 1.00 74.12 84 GLN A C 1
ATOM 644 O O . GLN A 1 84 ? -23.864 -2.774 19.890 1.00 74.12 84 GLN A O 1
ATOM 649 N N . GLU A 1 85 ? -21.708 -2.239 20.120 1.00 73.69 85 GLU A N 1
ATOM 650 C CA . GLU A 1 85 ? -21.521 -3.006 21.358 1.00 73.69 85 GLU A CA 1
ATOM 651 C C . GLU A 1 85 ? -22.342 -2.418 22.520 1.00 73.69 85 GLU A C 1
ATOM 653 O O . GLU A 1 85 ? -22.946 -3.174 23.284 1.00 73.69 85 GLU A O 1
ATOM 658 N N . PHE A 1 86 ? -22.446 -1.089 22.635 1.00 71.75 86 PHE A N 1
ATOM 659 C CA . PHE A 1 86 ? -23.308 -0.447 23.637 1.00 71.75 86 PHE A CA 1
ATOM 660 C C . PHE A 1 86 ? -24.804 -0.689 23.375 1.00 71.75 86 PHE A C 1
ATOM 662 O O . PHE A 1 86 ? -25.548 -0.980 24.314 1.00 71.75 86 PHE A O 1
ATOM 669 N N . GLU A 1 87 ? -25.259 -0.619 22.123 1.00 68.06 87 GLU A N 1
ATOM 670 C CA . GLU A 1 87 ? -26.665 -0.879 21.770 1.00 68.06 87 GLU A CA 1
ATOM 671 C C . GLU A 1 87 ? -27.065 -2.351 21.969 1.00 68.06 87 GLU A C 1
ATOM 673 O O . GLU A 1 87 ? -28.154 -2.640 22.470 1.00 68.06 87 GLU A O 1
ATOM 678 N N . ASN A 1 88 ? -26.171 -3.293 21.656 1.00 67.69 88 ASN A N 1
ATOM 679 C CA . ASN A 1 88 ? -26.417 -4.723 21.861 1.00 67.69 88 ASN A CA 1
ATOM 680 C C . ASN A 1 88 ? -26.429 -5.126 23.346 1.00 67.69 88 ASN A C 1
ATOM 682 O O . ASN A 1 88 ? -27.157 -6.047 23.722 1.00 67.69 88 ASN A O 1
ATOM 686 N N . ASN A 1 89 ? -25.668 -4.434 24.199 1.00 60.28 89 ASN A N 1
ATOM 687 C CA . ASN A 1 89 ? -25.704 -4.660 25.647 1.00 60.28 89 ASN A CA 1
ATOM 688 C C . ASN A 1 89 ? -26.983 -4.090 26.284 1.00 60.28 89 ASN A C 1
ATOM 690 O O . ASN A 1 89 ? -27.622 -4.773 27.082 1.00 60.28 89 ASN A O 1
ATOM 694 N N . ASN A 1 90 ? -27.451 -2.916 25.843 1.00 58.88 90 ASN A N 1
ATOM 695 C CA . ASN A 1 90 ? -28.694 -2.317 26.350 1.00 58.88 90 ASN A CA 1
ATOM 696 C C . ASN A 1 90 ? -29.955 -3.156 26.054 1.00 58.88 90 ASN A C 1
ATOM 698 O O . ASN A 1 90 ? -30.925 -3.083 26.805 1.00 58.88 90 ASN A O 1
ATOM 702 N N . ASN A 1 91 ? -29.949 -3.981 25.002 1.00 56.50 91 ASN A N 1
ATOM 703 C CA . ASN A 1 91 ? -31.054 -4.903 24.704 1.00 56.50 91 ASN A CA 1
ATOM 704 C C . ASN A 1 91 ? -31.004 -6.218 25.507 1.00 56.50 91 ASN A C 1
ATOM 706 O O . ASN A 1 91 ? -32.005 -6.934 25.551 1.00 56.50 91 ASN A O 1
ATOM 710 N N . ASN A 1 92 ? -29.880 -6.537 26.159 1.00 53.97 92 ASN A N 1
ATOM 711 C CA . ASN A 1 92 ? -29.721 -7.744 26.981 1.00 53.97 92 ASN A CA 1
ATOM 712 C C . ASN A 1 92 ? -29.791 -7.474 28.497 1.00 53.97 92 ASN A C 1
ATOM 714 O O . ASN A 1 92 ? -30.001 -8.408 29.274 1.00 53.97 92 ASN A O 1
ATOM 718 N N . ASP A 1 93 ? -29.730 -6.213 28.931 1.00 48.84 93 ASP A N 1
ATOM 719 C CA . ASP A 1 93 ? -29.766 -5.822 30.346 1.00 48.84 93 ASP A CA 1
ATOM 720 C C . ASP A 1 93 ? -31.185 -5.648 30.915 1.00 48.84 93 ASP A C 1
ATOM 722 O O . ASP A 1 93 ? -31.513 -4.679 31.598 1.00 48.84 93 ASP A O 1
ATOM 726 N N . ASN A 1 94 ? -32.023 -6.672 30.726 1.00 48.12 94 ASN A N 1
ATOM 727 C CA . ASN A 1 94 ? -33.166 -6.928 31.609 1.00 48.12 94 ASN A CA 1
ATOM 728 C C . ASN A 1 94 ? -32.948 -8.177 32.485 1.00 48.12 94 ASN A C 1
ATOM 730 O O . ASN A 1 94 ? -33.904 -8.867 32.858 1.00 48.12 94 ASN A O 1
ATOM 734 N N . LYS A 1 95 ? -31.687 -8.485 32.851 1.00 41.22 95 LYS A N 1
ATOM 735 C CA . LYS A 1 95 ? -31.390 -9.416 33.956 1.00 41.22 95 LYS A CA 1
ATOM 736 C C . LYS A 1 95 ? -29.977 -9.287 34.573 1.00 41.22 95 LYS A C 1
ATOM 738 O O . LYS A 1 95 ? -29.043 -9.943 34.147 1.00 41.22 95 LYS A O 1
ATOM 743 N N . LYS A 1 96 ? -29.942 -8.595 35.722 1.00 34.91 96 LYS A N 1
ATOM 744 C CA . LYS A 1 96 ? -29.080 -8.787 36.918 1.00 34.91 96 LYS A CA 1
ATOM 745 C C . LYS A 1 96 ? -27.553 -8.527 36.861 1.00 34.91 96 LYS A C 1
ATOM 747 O O . LYS A 1 96 ? -26.785 -9.363 36.417 1.00 34.91 96 LYS A O 1
ATOM 752 N N . ASN A 1 97 ? -27.202 -7.516 37.671 1.00 33.19 97 ASN A N 1
ATOM 753 C CA . ASN A 1 97 ? -26.213 -7.478 38.769 1.00 33.19 97 ASN A CA 1
ATOM 754 C C . ASN A 1 97 ? -24.699 -7.405 38.477 1.00 33.19 97 ASN A C 1
ATOM 756 O O . ASN A 1 97 ? -24.067 -8.407 38.178 1.00 33.19 97 ASN A O 1
ATOM 760 N N . ASN A 1 98 ? -24.171 -6.212 38.788 1.00 39.38 98 ASN A N 1
ATOM 761 C CA . ASN A 1 98 ? -23.066 -5.856 39.698 1.00 39.38 98 ASN A CA 1
ATOM 762 C C . ASN A 1 98 ? -21.722 -6.607 39.686 1.00 39.38 98 ASN A C 1
ATOM 764 O O . ASN A 1 98 ? -21.645 -7.818 39.847 1.00 39.38 98 ASN A O 1
ATOM 768 N N . ASP A 1 99 ? -20.695 -5.749 39.748 1.00 38.06 99 ASP A N 1
ATOM 769 C CA . ASP A 1 99 ? -19.319 -5.940 40.216 1.00 38.06 99 ASP A CA 1
ATOM 770 C C . ASP A 1 99 ? -18.355 -6.711 39.302 1.00 38.06 99 ASP A C 1
ATOM 772 O O . ASP A 1 99 ? -18.319 -7.933 39.308 1.00 38.06 99 ASP A O 1
ATOM 776 N N . ASP A 1 100 ? -17.449 -5.977 38.637 1.00 34.53 100 ASP A N 1
ATOM 777 C CA . ASP A 1 100 ? -16.015 -6.130 38.933 1.00 34.53 100 ASP A CA 1
ATOM 778 C C . ASP A 1 100 ? -15.174 -4.924 38.460 1.00 34.53 100 ASP A C 1
ATOM 780 O O . ASP A 1 100 ? -15.234 -4.474 37.313 1.00 34.53 100 ASP A O 1
ATOM 784 N N . LYS A 1 101 ? -14.341 -4.413 39.371 1.00 46.59 101 LYS A N 1
ATOM 785 C CA . LYS A 1 101 ? -13.274 -3.444 39.113 1.00 46.59 101 LYS A CA 1
ATOM 786 C C . LYS A 1 101 ? -11.996 -4.219 38.806 1.00 46.59 101 LYS A C 1
ATOM 788 O O . LYS A 1 101 ? -11.366 -4.694 39.745 1.00 46.59 101 LYS A O 1
ATOM 793 N N . THR A 1 102 ? -11.482 -4.216 37.572 1.00 35.25 102 THR A N 1
ATOM 794 C CA . THR A 1 102 ? -10.084 -4.646 37.347 1.00 35.25 102 THR A CA 1
ATOM 795 C C . THR A 1 102 ? -9.302 -3.856 36.277 1.00 35.25 102 THR A C 1
ATOM 797 O O . THR A 1 102 ? -9.369 -4.109 35.081 1.00 35.25 102 THR A O 1
ATOM 800 N N . LYS A 1 103 ? -8.418 -2.994 36.810 1.00 39.59 103 LYS A N 1
ATOM 801 C CA . LYS A 1 103 ? -7.037 -2.657 36.384 1.00 39.59 103 LYS A CA 1
ATOM 802 C C . LYS A 1 103 ? -6.805 -1.658 35.223 1.00 39.59 103 LYS A C 1
ATOM 804 O O . LYS A 1 103 ? -7.298 -1.856 34.116 1.00 39.59 103 LYS A O 1
ATOM 809 N N . PRO A 1 104 ? -5.941 -0.633 35.427 1.00 39.44 104 PRO A N 1
ATOM 810 C CA . PRO A 1 104 ? -5.481 0.242 34.353 1.00 39.44 104 PRO A CA 1
ATOM 811 C C . PRO A 1 104 ? -4.537 -0.543 33.432 1.00 39.44 104 PRO A C 1
ATOM 813 O O . PRO A 1 104 ? -3.461 -0.980 33.842 1.00 39.44 104 PRO A O 1
ATOM 816 N N . LYS A 1 105 ? -4.958 -0.762 32.183 1.00 49.69 105 LYS A N 1
ATOM 817 C CA . LYS A 1 105 ? -4.110 -1.359 31.146 1.00 49.69 105 LYS A CA 1
ATOM 818 C C . LYS A 1 105 ? -3.004 -0.365 30.803 1.00 49.69 105 LYS A C 1
ATOM 820 O O . LYS A 1 105 ? -3.275 0.795 30.510 1.00 49.69 105 LYS A O 1
ATOM 825 N N . THR A 1 106 ? -1.763 -0.827 30.871 1.00 46.94 106 THR A N 1
ATOM 826 C CA . THR A 1 106 ? -0.574 -0.063 30.505 1.00 46.94 106 THR A CA 1
ATOM 827 C C . THR A 1 106 ? -0.730 0.519 29.098 1.00 46.94 106 THR A C 1
ATOM 829 O O . THR A 1 106 ? -1.081 -0.186 28.148 1.00 46.94 106 THR A O 1
ATOM 832 N N . ASN A 1 107 ? -0.485 1.824 28.975 1.00 52.44 107 ASN A N 1
ATOM 833 C CA . ASN A 1 107 ? -0.523 2.572 27.721 1.00 52.44 107 ASN A CA 1
ATOM 834 C C . ASN A 1 107 ? 0.678 2.179 26.842 1.00 52.44 107 ASN A C 1
ATOM 836 O O . ASN A 1 107 ? 1.605 2.964 26.680 1.00 52.44 107 ASN A O 1
ATOM 840 N N . THR A 1 108 ? 0.706 0.954 26.307 1.00 58.44 108 THR A N 1
ATOM 841 C CA . THR A 1 108 ? 1.665 0.603 25.249 1.00 58.44 108 THR A CA 1
ATOM 842 C C . THR A 1 108 ? 1.320 1.458 24.043 1.00 58.44 108 THR A C 1
ATOM 844 O O . THR A 1 108 ? 0.212 1.349 23.499 1.00 58.44 108 THR A O 1
ATOM 847 N N . SER A 1 109 ? 2.246 2.330 23.664 1.00 71.12 109 SER A N 1
ATOM 848 C CA . SER A 1 109 ? 2.057 3.283 22.583 1.00 71.12 109 SER A CA 1
ATOM 849 C C . SER A 1 109 ? 1.784 2.504 21.298 1.00 71.12 109 SER A C 1
ATOM 851 O O . SER A 1 109 ? 2.445 1.514 20.997 1.00 71.12 109 SER A O 1
ATOM 853 N N . ILE A 1 110 ? 0.772 2.904 20.534 1.00 78.75 110 ILE A N 1
ATOM 854 C CA . ILE A 1 110 ? 0.326 2.213 19.309 1.00 78.75 110 ILE A CA 1
ATOM 855 C C . ILE A 1 110 ? 1.496 1.996 18.323 1.00 78.75 110 ILE A C 1
ATOM 857 O O . ILE A 1 110 ? 1.505 1.013 17.581 1.00 78.75 110 ILE A O 1
ATOM 861 N N . ILE A 1 111 ? 2.513 2.862 18.385 1.00 82.75 111 ILE A N 1
ATOM 862 C CA . ILE A 1 111 ? 3.760 2.770 17.618 1.00 82.75 111 ILE A CA 1
ATOM 863 C C . ILE A 1 111 ? 4.623 1.583 18.068 1.00 82.75 111 ILE A C 1
ATOM 865 O O . ILE A 1 111 ? 5.141 0.872 17.216 1.00 82.75 111 ILE A O 1
ATOM 869 N N . GLU A 1 112 ? 4.743 1.303 19.369 1.00 84.88 112 GLU A N 1
ATOM 870 C CA . GLU A 1 112 ? 5.510 0.147 19.869 1.00 84.88 112 GLU A CA 1
ATOM 871 C C . GLU A 1 112 ? 4.912 -1.157 19.349 1.00 84.88 112 GLU A C 1
ATOM 873 O O . GLU A 1 112 ? 5.624 -2.014 18.837 1.00 84.88 112 GLU A O 1
ATOM 878 N N . ARG A 1 113 ? 3.580 -1.272 19.372 1.00 82.88 113 ARG A N 1
ATOM 879 C CA . ARG A 1 113 ? 2.883 -2.449 18.831 1.00 82.88 113 ARG A CA 1
ATOM 880 C C . ARG A 1 113 ? 3.090 -2.607 17.326 1.00 82.88 113 ARG A C 1
ATOM 882 O O . ARG A 1 113 ? 3.130 -3.732 16.837 1.00 82.88 113 ARG A O 1
ATOM 889 N N . PHE A 1 114 ? 3.182 -1.500 16.593 1.00 82.75 114 PHE A N 1
ATOM 890 C CA . PHE A 1 114 ? 3.497 -1.522 15.167 1.00 82.75 114 PHE A CA 1
ATOM 891 C C . PHE A 1 114 ? 4.940 -1.975 14.923 1.00 82.75 114 PHE A C 1
ATOM 893 O O . PHE A 1 114 ? 5.160 -2.872 14.113 1.00 82.75 114 PHE A O 1
ATOM 900 N N . THR A 1 115 ? 5.901 -1.417 15.661 1.00 89.75 115 THR A N 1
ATOM 901 C CA . THR A 1 115 ? 7.318 -1.785 15.571 1.00 89.75 115 THR A CA 1
ATOM 902 C C . THR A 1 115 ? 7.537 -3.261 15.882 1.00 89.75 115 THR A C 1
ATOM 904 O O . THR A 1 115 ? 8.256 -3.926 15.145 1.00 89.75 115 THR A O 1
ATOM 907 N N . GLU A 1 116 ? 6.887 -3.797 16.916 1.00 87.88 116 GLU A N 1
ATOM 908 C CA . GLU A 1 116 ? 6.986 -5.223 17.245 1.00 87.88 116 GLU A CA 1
ATOM 909 C C . GLU A 1 116 ? 6.424 -6.104 16.125 1.00 87.88 116 GLU A C 1
ATOM 911 O O . GLU A 1 116 ? 7.091 -7.035 15.690 1.00 87.88 116 GLU A O 1
ATOM 916 N N . LYS A 1 117 ? 5.263 -5.759 15.552 1.00 82.69 117 LYS A N 1
ATOM 917 C CA . LYS A 1 117 ? 4.723 -6.489 14.391 1.00 82.69 117 LYS A CA 1
ATOM 918 C C . LYS A 1 117 ? 5.634 -6.417 13.167 1.00 82.69 117 LYS A C 1
ATOM 920 O O . LYS A 1 117 ? 5.742 -7.403 12.444 1.00 82.69 117 LYS A O 1
ATOM 925 N N . LEU A 1 118 ? 6.270 -5.270 12.922 1.00 83.88 118 LEU A N 1
ATOM 926 C CA . LEU A 1 118 ? 7.205 -5.110 11.811 1.00 83.88 118 LEU A CA 1
ATOM 927 C C . LEU A 1 118 ? 8.467 -5.949 12.024 1.00 83.88 118 LEU A C 1
ATOM 929 O O . LEU A 1 118 ? 8.910 -6.605 11.088 1.00 83.88 118 LEU A O 1
ATOM 933 N N . LYS A 1 119 ? 9.016 -5.963 13.244 1.00 88.38 119 LYS A N 1
ATOM 934 C CA . LYS A 1 119 ? 10.137 -6.841 13.602 1.00 88.38 119 LYS A CA 1
ATOM 935 C C . LYS A 1 119 ? 9.769 -8.301 13.384 1.00 88.38 119 LYS A C 1
ATOM 937 O O . LYS A 1 119 ? 10.489 -8.985 12.675 1.00 88.38 119 LYS A O 1
ATOM 942 N N . THR A 1 120 ? 8.617 -8.742 13.895 1.00 87.25 120 THR A N 1
ATOM 943 C CA . THR A 1 120 ? 8.135 -10.113 13.681 1.00 87.25 120 THR A CA 1
ATOM 944 C C . THR A 1 120 ? 7.973 -10.433 12.196 1.00 87.25 120 THR A C 1
ATOM 946 O O . THR A 1 120 ? 8.319 -11.528 11.778 1.00 87.25 120 THR A O 1
ATOM 949 N N . PHE A 1 121 ? 7.481 -9.487 11.387 1.00 82.81 121 PHE A N 1
ATOM 950 C CA . PHE A 1 121 ? 7.373 -9.667 9.939 1.00 82.81 121 PHE A CA 1
ATOM 951 C C . PHE A 1 121 ? 8.747 -9.825 9.271 1.00 82.81 121 PHE A C 1
ATOM 953 O O . PHE A 1 121 ? 8.929 -10.748 8.484 1.00 82.81 121 PHE A O 1
ATOM 960 N N . LEU A 1 122 ? 9.710 -8.959 9.604 1.00 83.38 122 LEU A N 1
ATOM 961 C CA . LEU A 1 122 ? 11.072 -9.030 9.067 1.00 83.38 122 LEU A CA 1
ATOM 962 C C . LEU A 1 122 ? 11.791 -10.317 9.491 1.00 83.38 122 LEU A C 1
ATOM 964 O O . LEU A 1 122 ? 12.469 -10.919 8.672 1.00 83.38 122 LEU A O 1
ATOM 968 N N . GLU A 1 123 ? 11.602 -10.756 10.734 1.00 85.38 123 GLU A N 1
ATOM 969 C CA . GLU A 1 123 ? 12.187 -11.989 11.276 1.00 85.38 123 GLU A CA 1
ATOM 970 C C . GLU A 1 123 ? 11.515 -13.250 10.709 1.00 85.38 123 GLU A C 1
ATOM 972 O O . GLU A 1 123 ? 12.154 -14.282 10.574 1.00 85.38 123 GLU A O 1
ATOM 977 N N . SER A 1 124 ? 10.237 -13.171 10.319 1.00 77.88 124 SER A N 1
ATOM 978 C CA . SER A 1 124 ? 9.542 -14.263 9.622 1.00 77.88 124 SER A CA 1
ATOM 979 C C . SER A 1 124 ? 9.873 -14.375 8.127 1.00 77.88 124 SER A C 1
ATOM 981 O O . SER A 1 124 ? 9.466 -15.352 7.498 1.00 77.88 124 SER A O 1
ATOM 983 N N . ALA A 1 125 ? 10.552 -13.365 7.574 1.00 62.03 125 ALA A N 1
ATOM 984 C CA . ALA A 1 125 ? 10.926 -13.255 6.164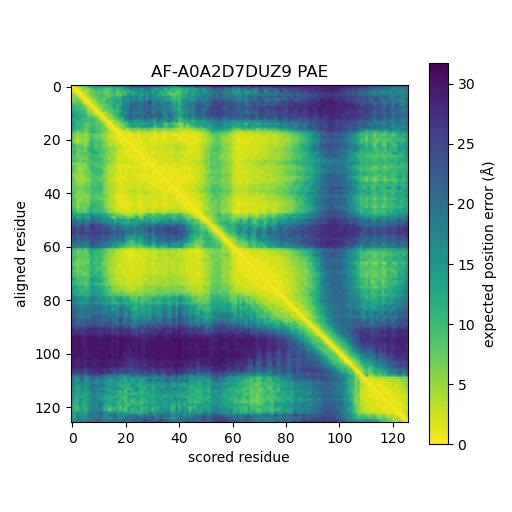 1.00 62.03 125 ALA A CA 1
ATOM 985 C C . ALA A 1 125 ? 12.366 -13.733 5.868 1.00 62.03 125 ALA A C 1
ATOM 987 O O . ALA A 1 125 ? 12.752 -13.836 4.696 1.00 62.03 125 ALA A O 1
ATOM 988 N N . GLU A 1 126 ? 13.151 -13.997 6.921 1.00 49.59 126 GLU A N 1
ATOM 989 C CA . GLU A 1 126 ? 14.494 -14.601 6.897 1.00 49.59 126 GLU A CA 1
ATOM 990 C C . GLU A 1 126 ? 14.414 -16.124 7.089 1.00 49.59 126 GLU A C 1
ATOM 992 O O . GLU A 1 126 ? 15.076 -16.838 6.298 1.00 49.59 126 GLU A O 1
#

pLDDT: mean 73.91, std 18.18, range [33.19, 96.25]

Mean predicted aligned error: 13.92 Å

Radius o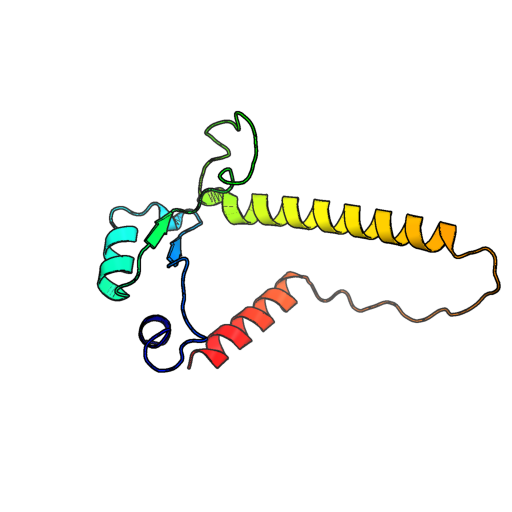f gyration: 21.27 Å; Cα contacts (8 Å, |Δi|>4): 81; chains: 1; bounding box: 48×41×54 Å

Sequence (126 aa):
SEIKNYGHDHPKKKLIAGIVLTGGGSQLRHLKQLVEYITGMDTRIGYPNEHLAGDTDKMTASPQYSTAVGLVMNAIEKQQNQIQEFENNNNNDNKKNNDDKTKPKTNTSIIERFTEKLKTFLESAE